Protein AF-A0A285VT30-F1 (afdb_monomer_lite)

Structure (mmCIF, N/CA/C/O backbone):
data_AF-A0A285VT30-F1
#
_entry.id   AF-A0A285VT30-F1
#
loop_
_atom_site.group_PDB
_atom_site.id
_atom_site.type_symbol
_atom_site.label_atom_id
_atom_site.label_alt_id
_atom_site.label_comp_id
_atom_site.label_asym_id
_atom_site.label_entity_id
_atom_site.label_seq_id
_atom_site.pdbx_PDB_ins_code
_atom_site.Cartn_x
_atom_site.Cartn_y
_atom_site.Cartn_z
_atom_site.occupancy
_atom_site.B_iso_or_equiv
_atom_site.auth_seq_id
_atom_site.auth_comp_id
_atom_site.auth_asym_id
_atom_site.auth_atom_id
_atom_site.pdbx_PDB_model_num
ATOM 1 N N . MET A 1 1 ? 59.441 43.553 -67.808 1.00 44.09 1 MET A N 1
ATOM 2 C CA . MET A 1 1 ? 58.573 42.375 -68.024 1.00 44.09 1 MET A CA 1
ATOM 3 C C . MET A 1 1 ? 59.093 41.256 -67.141 1.00 44.09 1 MET A C 1
ATOM 5 O O . MET A 1 1 ? 60.190 40.774 -67.374 1.00 44.09 1 MET A O 1
ATOM 9 N N . THR A 1 2 ? 58.375 40.944 -66.067 1.00 44.25 2 THR A N 1
ATOM 10 C CA . THR A 1 2 ? 58.832 40.054 -64.990 1.00 44.25 2 THR A CA 1
ATOM 11 C C . THR A 1 2 ? 58.253 38.662 -65.225 1.00 44.25 2 THR A C 1
ATOM 13 O O . THR A 1 2 ? 57.033 38.500 -65.184 1.00 44.25 2 THR A O 1
ATOM 16 N N . SER A 1 3 ? 59.092 37.659 -65.493 1.00 51.94 3 SER A N 1
ATOM 17 C CA . SER A 1 3 ? 58.647 36.265 -65.547 1.00 51.94 3 SER A CA 1
ATOM 18 C C . SER A 1 3 ? 58.371 35.781 -64.122 1.00 51.94 3 SER A C 1
ATOM 20 O O . SER A 1 3 ? 59.266 35.655 -63.288 1.00 51.94 3 SER A O 1
ATOM 22 N N . ARG A 1 4 ? 57.099 35.528 -63.801 1.00 58.50 4 ARG A N 1
ATOM 23 C CA . ARG A 1 4 ? 56.750 34.771 -62.596 1.00 58.50 4 ARG A CA 1
ATOM 24 C C . ARG A 1 4 ? 57.011 33.298 -62.882 1.00 58.50 4 ARG A C 1
ATOM 26 O O . ARG A 1 4 ? 56.208 32.651 -63.546 1.00 58.50 4 ARG A O 1
ATOM 33 N N . HIS A 1 5 ? 58.116 32.770 -62.365 1.00 51.72 5 HIS A N 1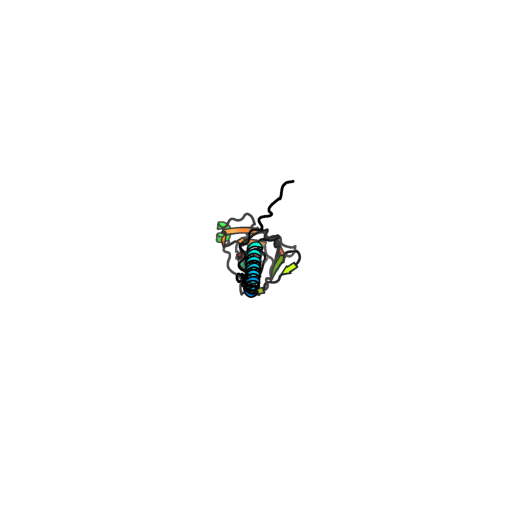
ATOM 34 C CA . HIS A 1 5 ? 58.284 31.328 -62.237 1.00 51.72 5 HIS A CA 1
ATOM 35 C C . HIS A 1 5 ? 57.270 30.813 -61.215 1.00 51.72 5 HIS A C 1
ATOM 37 O O . HIS A 1 5 ? 57.395 31.050 -60.014 1.00 51.72 5 HIS A O 1
ATOM 43 N N . ARG A 1 6 ? 56.236 30.126 -61.703 1.00 59.91 6 ARG A N 1
ATOM 44 C CA . ARG A 1 6 ? 55.386 29.280 -60.870 1.00 59.91 6 ARG A CA 1
ATOM 45 C C . ARG A 1 6 ? 56.219 28.048 -60.521 1.00 59.91 6 ARG A C 1
ATOM 47 O O . ARG A 1 6 ? 56.404 27.170 -61.354 1.00 59.91 6 ARG A O 1
ATOM 54 N N . MET A 1 7 ? 56.792 28.032 -59.322 1.00 56.81 7 MET A N 1
ATOM 55 C CA . MET A 1 7 ? 57.362 26.814 -58.755 1.00 56.81 7 MET A CA 1
ATOM 56 C C . MET A 1 7 ? 56.197 25.952 -58.277 1.00 56.81 7 MET A C 1
ATOM 58 O O . MET A 1 7 ? 55.698 26.119 -57.167 1.00 56.81 7 MET A O 1
ATOM 62 N N . GLU A 1 8 ? 55.709 25.077 -59.150 1.00 48.44 8 GLU A N 1
ATOM 63 C CA . GLU A 1 8 ? 54.854 23.978 -58.722 1.00 48.44 8 GLU A CA 1
ATOM 64 C C . GLU A 1 8 ? 55.750 22.985 -57.982 1.00 48.44 8 GLU A C 1
ATOM 66 O O . GLU A 1 8 ? 56.765 22.527 -58.508 1.00 48.44 8 GLU A O 1
ATOM 71 N N . ALA A 1 9 ? 55.433 22.734 -56.713 1.00 52.25 9 ALA A N 1
ATOM 72 C CA . ALA A 1 9 ? 56.154 21.791 -55.878 1.00 52.25 9 ALA A CA 1
ATOM 73 C C . ALA A 1 9 ? 56.027 20.383 -56.483 1.00 52.25 9 ALA A C 1
ATOM 75 O O . ALA A 1 9 ? 55.059 19.668 -56.235 1.00 52.25 9 ALA A O 1
ATOM 76 N N . ALA A 1 10 ? 57.012 19.990 -57.288 1.00 52.69 10 ALA A N 1
ATOM 77 C CA . ALA A 1 10 ? 57.148 18.648 -57.832 1.00 52.69 10 ALA A CA 1
ATOM 78 C C . ALA A 1 10 ? 57.678 17.703 -56.742 1.00 52.69 10 ALA A C 1
ATOM 80 O O . ALA A 1 10 ? 58.844 17.325 -56.736 1.00 52.69 10 ALA A O 1
ATOM 81 N N . TRP A 1 11 ? 56.814 17.351 -55.790 1.00 52.31 11 TRP A N 1
ATOM 82 C CA . TRP A 1 11 ? 57.082 16.329 -54.769 1.00 52.31 11 TRP A CA 1
ATOM 83 C C . TRP A 1 11 ? 55.990 15.257 -54.729 1.00 52.31 11 TRP A C 1
ATOM 85 O O . TRP A 1 11 ? 55.668 14.709 -53.680 1.00 52.31 11 TRP A O 1
ATOM 95 N N . THR A 1 12 ? 55.417 14.925 -55.881 1.00 56.94 12 THR A N 1
ATOM 96 C CA . THR A 1 12 ? 54.584 13.729 -56.030 1.00 56.94 12 THR A CA 1
ATOM 97 C C . THR A 1 12 ? 55.261 12.813 -57.028 1.00 56.94 12 THR A C 1
ATOM 99 O O . THR A 1 12 ? 55.142 12.999 -58.237 1.00 56.94 12 THR A O 1
ATOM 102 N N . HIS A 1 13 ? 56.026 11.848 -56.516 1.00 60.56 13 HIS A N 1
ATOM 103 C CA . HIS A 1 13 ? 56.520 10.746 -57.331 1.00 60.56 13 HIS A CA 1
ATOM 104 C C . HIS A 1 13 ? 55.319 10.089 -58.041 1.00 60.56 13 HIS A C 1
ATOM 106 O O . HIS A 1 13 ? 54.320 9.810 -57.376 1.00 60.56 13 HIS A O 1
ATOM 112 N N . PRO A 1 14 ? 55.385 9.810 -59.354 1.00 55.44 14 PRO A N 1
ATOM 113 C CA . PRO A 1 14 ? 54.285 9.167 -60.086 1.00 55.44 14 PRO A CA 1
ATOM 114 C C . PRO A 1 14 ? 53.943 7.773 -59.527 1.00 55.44 14 PRO A C 1
ATOM 116 O O . PRO A 1 14 ? 52.825 7.290 -59.685 1.00 55.44 14 PRO A O 1
ATOM 119 N N . GLU A 1 15 ? 54.879 7.174 -58.787 1.00 51.66 15 GLU A N 1
ATOM 120 C CA . GLU A 1 15 ? 54.727 5.892 -58.097 1.00 51.66 15 GLU A CA 1
ATOM 121 C C . GLU A 1 15 ? 54.021 6.006 -56.732 1.00 51.66 15 GLU A C 1
ATOM 123 O O . GLU A 1 15 ? 53.607 4.992 -56.160 1.00 51.66 15 GLU A O 1
ATOM 128 N N . SER A 1 16 ? 53.891 7.213 -56.158 1.00 49.06 16 SER A N 1
ATOM 129 C CA . SER A 1 16 ? 53.297 7.399 -54.830 1.00 49.06 16 SER A CA 1
ATOM 130 C C . SER A 1 16 ? 51.773 7.362 -54.912 1.00 49.06 16 SER A C 1
ATOM 132 O O . SER A 1 16 ? 51.077 8.335 -54.616 1.00 49.06 16 SER A O 1
ATOM 134 N N . SER A 1 17 ? 51.225 6.206 -55.285 1.00 51.53 17 SER A N 1
ATOM 135 C CA . SER A 1 17 ? 49.854 5.890 -54.916 1.00 51.53 17 SER A CA 1
ATOM 136 C C . SER A 1 17 ? 49.839 5.716 -53.400 1.00 51.53 17 SER A C 1
ATOM 138 O O . SER A 1 17 ? 50.191 4.666 -52.858 1.00 51.53 17 SER A O 1
ATOM 140 N N . VAL A 1 18 ? 49.451 6.765 -52.673 1.00 54.72 18 VAL A N 1
ATOM 141 C CA . VAL A 1 18 ? 48.959 6.574 -51.312 1.00 54.72 18 VAL A CA 1
ATOM 142 C C . VAL A 1 18 ? 47.692 5.750 -51.483 1.00 54.72 18 VAL A C 1
ATOM 144 O O . VAL A 1 18 ? 46.603 6.280 -51.692 1.00 54.72 18 VAL A O 1
ATOM 147 N N . LYS A 1 19 ? 47.833 4.420 -51.454 1.00 52.59 19 LYS A N 1
ATOM 148 C CA . LYS A 1 19 ? 46.718 3.507 -51.241 1.00 52.59 19 LYS A CA 1
ATOM 149 C C . LYS A 1 19 ? 46.252 3.790 -49.827 1.00 52.59 19 LYS A C 1
ATOM 151 O O . LYS A 1 19 ? 46.635 3.097 -48.887 1.00 52.59 19 LYS A O 1
ATOM 156 N N . GLY A 1 20 ? 45.460 4.850 -49.671 1.00 51.72 20 GLY A N 1
ATOM 157 C CA . GLY A 1 20 ? 44.643 5.040 -48.497 1.00 51.72 20 GLY A CA 1
ATOM 158 C C . GLY A 1 20 ? 43.880 3.740 -48.367 1.00 51.72 20 GLY A C 1
ATOM 159 O O . GLY A 1 20 ? 43.009 3.444 -49.184 1.00 51.72 20 GLY A O 1
ATOM 160 N N . ARG A 1 21 ? 44.285 2.890 -47.416 1.00 55.75 21 ARG A N 1
ATOM 161 C CA . ARG A 1 21 ? 43.477 1.748 -47.020 1.00 55.75 21 ARG A CA 1
ATOM 162 C C . ARG A 1 21 ? 42.187 2.396 -46.556 1.00 55.75 21 ARG A C 1
ATOM 164 O O . ARG A 1 21 ? 42.122 2.876 -45.428 1.00 55.75 21 ARG A O 1
ATOM 171 N N . VAL A 1 22 ? 41.191 2.448 -47.441 1.00 56.38 22 VAL A N 1
ATOM 172 C CA . VAL A 1 22 ? 39.804 2.700 -47.082 1.00 56.38 22 VAL A CA 1
ATOM 173 C C . VAL A 1 22 ? 39.483 1.523 -46.188 1.00 56.38 22 VAL A C 1
ATOM 175 O O . VAL A 1 22 ? 39.197 0.416 -46.643 1.00 56.38 22 VAL A O 1
ATOM 178 N N . ARG A 1 23 ? 39.763 1.715 -44.901 1.00 58.53 23 ARG A N 1
ATOM 179 C CA . ARG A 1 23 ? 39.673 0.715 -43.857 1.00 58.53 23 ARG A CA 1
ATOM 180 C C . ARG A 1 23 ? 38.184 0.475 -43.749 1.00 58.53 23 ARG A C 1
ATOM 182 O O . ARG A 1 23 ? 37.511 1.223 -43.055 1.00 58.53 23 ARG A O 1
ATOM 189 N N . ARG A 1 24 ? 37.707 -0.470 -44.571 1.00 61.53 24 ARG A N 1
ATOM 190 C CA . ARG A 1 24 ? 36.312 -0.843 -44.813 1.00 61.53 24 ARG A CA 1
ATOM 191 C C . ARG A 1 24 ? 35.539 -0.547 -43.542 1.00 61.53 24 ARG A C 1
ATOM 193 O O . ARG A 1 24 ? 35.830 -1.196 -42.533 1.00 61.53 24 ARG A O 1
ATOM 200 N N . ASN A 1 25 ? 34.723 0.518 -43.577 1.00 60.66 25 ASN A N 1
ATOM 201 C CA . ASN A 1 25 ? 34.049 1.063 -42.401 1.00 60.66 25 ASN A CA 1
ATOM 202 C C . ASN A 1 25 ? 33.542 -0.119 -41.598 1.00 60.66 25 ASN A C 1
ATOM 204 O O . ASN A 1 25 ? 32.782 -0.941 -42.115 1.00 60.66 25 ASN A O 1
ATOM 208 N N . ARG A 1 26 ? 34.095 -0.285 -40.397 1.00 76.44 26 ARG A N 1
ATOM 209 C CA . ARG A 1 26 ? 33.820 -1.434 -39.547 1.00 76.44 26 ARG A CA 1
ATOM 210 C C . ARG A 1 26 ? 32.385 -1.272 -39.064 1.00 76.44 26 ARG A C 1
ATOM 212 O O . ARG A 1 26 ? 32.172 -0.795 -37.963 1.00 76.44 26 ARG A O 1
ATOM 219 N N . ALA A 1 27 ? 31.405 -1.603 -39.902 1.00 82.06 27 ALA A N 1
ATOM 220 C CA . ALA A 1 27 ? 29.983 -1.428 -39.617 1.00 82.06 27 ALA A CA 1
ATOM 221 C C . ALA A 1 27 ? 29.586 -2.132 -38.310 1.00 82.06 27 ALA A C 1
ATOM 223 O O . ALA A 1 27 ? 28.733 -1.649 -37.577 1.00 82.06 27 ALA A O 1
ATOM 224 N N . TRP A 1 28 ? 30.304 -3.202 -37.959 1.00 85.44 28 TRP A N 1
ATOM 225 C CA . TRP A 1 28 ? 30.204 -3.860 -36.661 1.00 85.44 28 TRP A CA 1
ATOM 226 C C . TRP A 1 28 ? 30.552 -2.944 -35.474 1.00 85.44 28 TRP A C 1
ATOM 228 O O . TRP A 1 28 ? 29.929 -3.064 -34.432 1.00 85.44 28 TRP A O 1
ATOM 238 N N . VAL A 1 29 ? 31.491 -1.999 -35.612 1.00 87.00 29 VAL A N 1
ATOM 239 C CA . VAL A 1 29 ? 31.810 -1.002 -34.571 1.00 87.00 29 VAL A CA 1
ATOM 240 C C . VAL A 1 29 ? 30.640 -0.045 -34.375 1.00 87.00 29 VAL A C 1
ATOM 242 O O . VAL A 1 29 ? 30.307 0.259 -33.238 1.00 87.00 29 VAL A O 1
ATOM 245 N N . LEU A 1 30 ? 29.987 0.400 -35.455 1.00 87.88 30 LEU A N 1
ATOM 246 C CA . LEU A 1 30 ? 28.782 1.232 -35.346 1.00 87.88 30 LEU A CA 1
ATOM 247 C C . LEU A 1 30 ? 27.636 0.458 -34.685 1.00 87.88 30 LEU A C 1
ATOM 249 O O . LEU A 1 30 ? 26.970 1.002 -33.811 1.00 87.88 30 LEU A O 1
ATOM 253 N N . ALA A 1 31 ? 27.455 -0.816 -35.041 1.00 89.00 31 ALA A N 1
ATOM 254 C CA . ALA A 1 31 ? 26.468 -1.682 -34.403 1.00 89.00 31 ALA A CA 1
ATOM 255 C C . ALA A 1 31 ? 26.754 -1.883 -32.904 1.00 89.00 31 ALA A C 1
ATOM 257 O O . ALA A 1 31 ? 25.841 -1.772 -32.093 1.00 89.00 31 ALA A O 1
ATOM 258 N N . LEU A 1 32 ? 28.016 -2.107 -32.519 1.00 93.81 32 LEU A N 1
ATOM 259 C CA . LEU A 1 32 ? 28.409 -2.212 -31.110 1.00 93.81 32 LEU A CA 1
ATOM 260 C C . LEU A 1 32 ? 28.222 -0.896 -30.353 1.00 93.81 32 LEU A C 1
ATOM 262 O O . LEU A 1 32 ? 27.746 -0.914 -29.225 1.00 93.81 32 LEU A O 1
ATOM 266 N N . MET A 1 33 ? 28.566 0.240 -30.964 1.00 93.25 33 MET A N 1
ATOM 267 C CA . MET A 1 33 ? 28.333 1.559 -30.371 1.00 93.25 33 MET A CA 1
ATOM 268 C C . MET A 1 33 ? 26.842 1.815 -30.160 1.00 93.25 33 MET A C 1
ATOM 270 O O . MET A 1 33 ? 26.452 2.289 -29.100 1.00 93.25 33 MET A O 1
ATOM 274 N N . PHE A 1 34 ? 26.004 1.464 -31.135 1.00 95.12 34 PHE A N 1
ATOM 275 C CA . PHE A 1 34 ? 24.556 1.574 -30.999 1.00 95.12 34 PHE A CA 1
ATOM 276 C C . PHE A 1 34 ? 24.024 0.658 -29.893 1.00 95.12 34 PHE A C 1
ATOM 278 O O . PHE A 1 34 ? 23.287 1.120 -29.027 1.00 95.12 34 PHE A O 1
ATOM 285 N N . ALA A 1 35 ? 24.453 -0.608 -29.861 1.00 94.38 35 ALA A N 1
ATOM 286 C CA . ALA A 1 35 ? 24.089 -1.541 -28.797 1.00 94.38 35 ALA A CA 1
ATOM 287 C C . ALA A 1 35 ? 24.504 -1.012 -27.414 1.00 94.38 35 ALA A C 1
ATOM 289 O O . ALA A 1 35 ? 23.711 -1.055 -26.478 1.00 94.38 35 ALA A O 1
ATOM 290 N N . LEU A 1 36 ? 25.706 -0.441 -27.295 1.00 95.75 36 LEU A N 1
ATOM 291 C CA . LEU A 1 36 ? 26.180 0.182 -26.062 1.00 95.75 36 LEU A CA 1
ATOM 292 C C . LEU A 1 36 ? 25.312 1.381 -25.656 1.00 95.75 36 LEU A C 1
ATOM 294 O O . LEU A 1 36 ? 24.951 1.489 -24.489 1.00 95.75 36 LEU A O 1
ATOM 298 N N . ILE A 1 37 ? 24.950 2.258 -26.598 1.00 95.81 37 ILE A N 1
ATOM 299 C CA . ILE A 1 37 ? 24.069 3.407 -26.333 1.00 95.81 37 ILE A CA 1
ATOM 300 C C . ILE A 1 37 ? 22.704 2.934 -25.836 1.00 95.81 37 ILE A C 1
ATOM 302 O O . ILE A 1 37 ? 22.212 3.474 -24.850 1.00 95.81 37 ILE A O 1
ATOM 306 N N . VAL A 1 38 ? 22.115 1.919 -26.475 1.00 94.81 38 VAL A N 1
ATOM 307 C CA . VAL A 1 38 ? 20.834 1.342 -26.047 1.00 94.81 38 VAL A CA 1
ATOM 308 C C . VAL A 1 38 ? 20.948 0.795 -24.626 1.00 94.81 38 VAL A C 1
ATOM 310 O O . VAL A 1 38 ? 20.150 1.168 -23.777 1.00 94.81 38 VAL A O 1
ATOM 313 N N . VAL A 1 39 ? 21.979 -0.004 -24.330 1.00 93.69 39 VAL A N 1
ATOM 314 C CA . VAL A 1 39 ? 22.195 -0.560 -22.983 1.00 93.69 39 VAL A CA 1
ATOM 315 C C . VAL A 1 39 ? 22.347 0.545 -21.936 1.00 93.69 39 VAL A C 1
ATOM 317 O O . VAL A 1 39 ? 21.699 0.492 -20.892 1.00 93.69 39 VAL A O 1
ATOM 320 N N . VAL A 1 40 ? 23.165 1.567 -22.205 1.00 93.56 40 VAL A N 1
ATOM 321 C CA . VAL A 1 40 ? 23.355 2.695 -21.281 1.00 93.56 40 VAL A CA 1
ATOM 322 C C . VAL A 1 40 ? 22.050 3.466 -21.092 1.00 93.56 40 VAL A C 1
ATOM 324 O O . VAL A 1 40 ? 21.683 3.744 -19.956 1.00 93.56 40 VAL A O 1
ATOM 327 N N . ALA A 1 41 ? 21.320 3.761 -22.169 1.00 89.88 41 ALA A N 1
ATOM 328 C CA . ALA A 1 41 ? 20.045 4.467 -22.098 1.00 89.88 41 ALA A CA 1
ATOM 329 C C . ALA A 1 41 ? 19.006 3.684 -21.285 1.00 89.88 41 ALA A C 1
ATOM 331 O O . ALA A 1 41 ? 18.351 4.268 -20.427 1.00 89.88 41 ALA A O 1
ATOM 332 N N . THR A 1 42 ? 18.897 2.368 -21.487 1.00 84.69 42 THR A N 1
ATOM 333 C CA . THR A 1 42 ? 17.978 1.507 -20.731 1.00 84.69 42 THR A CA 1
ATOM 334 C C . THR A 1 42 ? 18.343 1.455 -19.247 1.00 84.69 42 THR A C 1
ATOM 336 O O . THR A 1 42 ? 17.463 1.612 -18.404 1.00 84.69 42 THR A O 1
ATOM 339 N N . LEU A 1 43 ? 19.628 1.301 -18.905 1.00 84.81 43 LEU A N 1
ATOM 340 C CA . LEU A 1 43 ? 20.087 1.294 -17.510 1.00 84.81 43 LEU A CA 1
ATOM 341 C C . LEU A 1 43 ? 19.918 2.657 -16.829 1.00 84.81 43 LEU A C 1
ATOM 343 O O . LEU A 1 43 ? 19.576 2.729 -15.651 1.00 84.81 43 LEU A O 1
ATOM 347 N N . SER A 1 44 ? 20.164 3.750 -17.553 1.00 82.38 44 SER A N 1
ATOM 348 C CA . SER A 1 44 ? 19.933 5.103 -17.049 1.00 82.38 44 SER A CA 1
ATOM 349 C C . SER A 1 44 ? 18.446 5.379 -16.859 1.00 82.38 44 SER A C 1
ATOM 351 O O . SER A 1 44 ? 18.077 5.945 -15.836 1.00 82.38 44 SER A O 1
ATOM 353 N N . TRP A 1 45 ? 17.596 4.947 -17.793 1.00 78.94 45 TRP A N 1
ATOM 354 C CA . TRP A 1 45 ? 16.144 5.076 -17.695 1.00 78.94 45 TRP A CA 1
ATOM 355 C C . TRP A 1 45 ? 15.585 4.301 -16.500 1.00 78.94 45 TRP A C 1
ATOM 357 O O . TRP A 1 45 ? 14.859 4.880 -15.696 1.00 78.94 45 TRP A O 1
ATOM 367 N N . SER A 1 46 ? 15.975 3.033 -16.318 1.00 72.69 46 SER A N 1
ATOM 368 C CA . SER A 1 46 ? 15.513 2.223 -15.181 1.00 72.69 46 SER A CA 1
ATOM 369 C C . SER A 1 46 ? 15.962 2.809 -13.839 1.00 72.69 46 SER A C 1
ATOM 371 O O . SER A 1 46 ? 15.156 2.951 -12.919 1.00 72.69 46 SER A O 1
ATOM 373 N N . ARG A 1 47 ? 17.224 3.256 -13.750 1.00 76.62 47 ARG A N 1
ATOM 374 C CA . ARG A 1 47 ? 17.761 3.980 -12.584 1.00 76.62 47 ARG A CA 1
ATOM 375 C C . ARG A 1 47 ? 17.017 5.289 -12.319 1.00 76.62 47 ARG A C 1
ATOM 377 O O . ARG A 1 47 ? 16.764 5.613 -11.162 1.00 76.62 47 ARG A O 1
ATOM 384 N N . MET A 1 48 ? 16.694 6.046 -13.366 1.00 74.94 48 MET A N 1
ATOM 385 C CA . MET A 1 48 ? 16.022 7.342 -13.257 1.00 74.94 48 MET A CA 1
ATOM 386 C C . MET A 1 48 ? 14.571 7.185 -12.795 1.00 74.94 48 MET A C 1
ATOM 388 O O . MET A 1 48 ? 14.145 7.894 -11.885 1.00 74.94 48 MET A O 1
ATOM 392 N N . MET A 1 49 ? 13.840 6.231 -13.373 1.00 71.31 49 MET A N 1
ATOM 393 C CA . MET A 1 49 ? 12.457 5.925 -12.996 1.00 71.31 49 MET A CA 1
ATOM 394 C C . MET A 1 49 ? 12.355 5.271 -11.614 1.00 71.31 49 MET A C 1
ATOM 396 O O . MET A 1 49 ? 11.311 5.372 -10.971 1.00 71.31 49 MET A O 1
ATOM 400 N N . GLY A 1 50 ? 13.440 4.653 -11.130 1.00 78.88 50 GLY A N 1
ATOM 401 C CA . GLY A 1 50 ? 13.440 3.936 -9.857 1.00 78.88 50 GLY A CA 1
ATOM 402 C C . GLY A 1 50 ? 12.412 2.816 -9.869 1.00 78.88 50 GLY A C 1
ATOM 403 O O . GLY A 1 50 ? 11.609 2.728 -8.954 1.00 78.88 50 GLY A O 1
ATOM 404 N N . VAL A 1 51 ? 12.376 2.040 -10.947 1.00 86.56 51 VAL A N 1
ATOM 405 C CA . VAL A 1 51 ? 11.477 0.891 -11.052 1.00 86.56 51 VAL A CA 1
ATOM 406 C C . VAL A 1 51 ? 11.931 -0.163 -10.046 1.00 86.56 51 VAL A C 1
ATOM 408 O O . VAL A 1 51 ? 13.115 -0.512 -10.025 1.00 86.56 51 VAL A O 1
ATOM 411 N N . ALA A 1 52 ? 11.025 -0.601 -9.179 1.00 90.12 52 ALA A N 1
ATOM 412 C CA . ALA A 1 52 ? 11.307 -1.594 -8.155 1.00 90.12 52 ALA A CA 1
ATOM 413 C C . ALA A 1 52 ? 10.037 -2.339 -7.746 1.00 90.12 52 ALA A C 1
ATOM 415 O O . ALA A 1 52 ? 8.934 -1.804 -7.856 1.00 90.12 52 ALA A O 1
ATOM 416 N N . ASP A 1 53 ? 10.219 -3.536 -7.200 1.00 94.06 53 ASP A N 1
ATOM 417 C CA . ASP A 1 53 ? 9.118 -4.318 -6.652 1.00 94.06 53 ASP A CA 1
ATOM 418 C C . ASP A 1 53 ? 8.712 -3.736 -5.300 1.00 94.06 53 ASP A C 1
ATOM 420 O O . ASP A 1 53 ? 9.560 -3.515 -4.434 1.00 94.06 53 ASP A O 1
ATOM 424 N N . VAL A 1 54 ? 7.423 -3.477 -5.101 1.00 94.69 54 VAL A N 1
ATOM 425 C CA . VAL A 1 54 ? 6.888 -2.923 -3.856 1.00 94.69 54 VAL A CA 1
ATOM 426 C C . VAL A 1 54 ? 6.059 -3.979 -3.144 1.00 94.69 54 VAL A C 1
ATOM 428 O O . VAL A 1 54 ? 5.091 -4.501 -3.689 1.00 94.69 54 VAL A O 1
ATO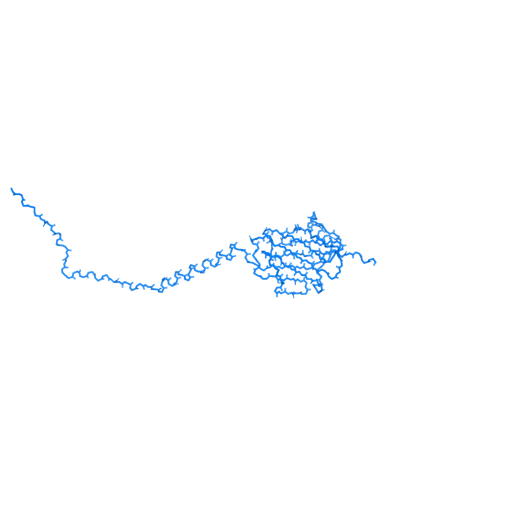M 431 N N . THR A 1 55 ? 6.417 -4.273 -1.898 1.00 97.38 55 THR A N 1
ATOM 432 C CA . THR A 1 55 ? 5.744 -5.267 -1.059 1.00 97.38 55 THR A CA 1
ATOM 433 C C . THR A 1 55 ? 4.978 -4.607 0.083 1.00 97.38 55 THR A C 1
ATOM 435 O O . THR A 1 55 ? 5.526 -3.790 0.826 1.00 97.38 55 THR A O 1
ATOM 438 N N . TYR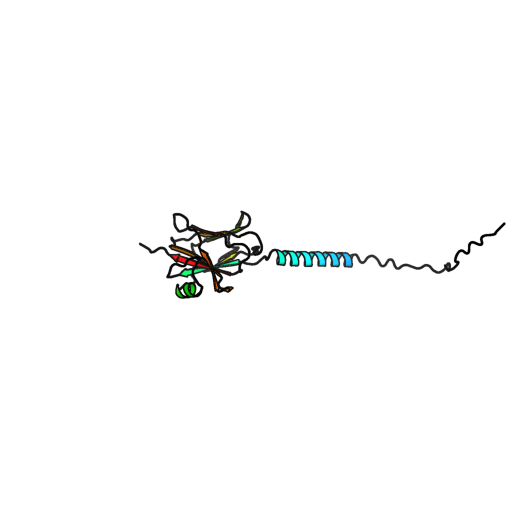 A 1 56 ? 3.726 -5.019 0.269 1.00 97.94 56 TYR A N 1
ATOM 439 C CA . TYR A 1 56 ? 2.878 -4.654 1.402 1.00 97.94 56 TYR A CA 1
ATOM 440 C C . TYR A 1 56 ? 2.612 -5.895 2.255 1.00 97.94 56 TYR A C 1
ATOM 442 O O . TYR A 1 56 ? 2.000 -6.840 1.772 1.00 97.94 56 TYR A O 1
ATOM 450 N N . GLU A 1 57 ? 3.042 -5.907 3.515 1.00 98.44 57 GLU A N 1
ATOM 451 C CA . GLU A 1 57 ? 2.760 -6.986 4.475 1.00 98.44 57 GLU A CA 1
ATOM 452 C C . GLU A 1 57 ? 1.617 -6.577 5.410 1.00 98.44 57 GLU A C 1
ATOM 454 O O . GLU A 1 57 ? 1.654 -5.508 6.023 1.00 98.44 57 GLU A O 1
ATOM 459 N N . LEU A 1 58 ? 0.602 -7.429 5.548 1.00 98.44 58 LEU A N 1
ATOM 460 C CA . LEU A 1 58 ? -0.505 -7.207 6.469 1.00 98.44 58 LEU A CA 1
ATOM 461 C C . LEU A 1 58 ? -0.102 -7.561 7.898 1.00 98.44 58 LEU A C 1
ATOM 463 O O . LEU A 1 58 ? 0.296 -8.695 8.186 1.00 98.44 58 LEU A O 1
ATOM 467 N N . ARG A 1 59 ? -0.320 -6.623 8.821 1.00 98.50 59 ARG A N 1
ATOM 468 C CA . ARG A 1 59 ? -0.230 -6.887 10.256 1.00 98.50 59 ARG A CA 1
ATOM 469 C C . ARG A 1 59 ? -1.459 -6.400 10.996 1.00 98.50 59 ARG A C 1
ATOM 471 O O . ARG A 1 59 ? -2.002 -5.342 10.692 1.00 98.50 59 ARG A O 1
ATOM 478 N N . VAL A 1 60 ? -1.868 -7.161 12.001 1.00 98.12 60 VAL A N 1
ATOM 479 C CA . VAL A 1 60 ? -2.969 -6.813 12.899 1.00 98.12 60 VAL A CA 1
ATOM 480 C C . VAL A 1 60 ? -2.388 -6.416 14.248 1.00 98.12 60 VAL A C 1
ATOM 482 O O . VAL A 1 60 ? -1.568 -7.145 14.802 1.00 98.12 60 VAL A O 1
ATOM 485 N N . CYS A 1 61 ? -2.791 -5.252 14.744 1.00 98.12 61 CYS A N 1
ATOM 486 C CA . CYS A 1 61 ? -2.318 -4.656 15.988 1.00 98.12 61 CYS A CA 1
ATOM 487 C C . CYS A 1 61 ? -3.412 -4.683 17.061 1.00 98.12 61 CYS A C 1
ATOM 489 O O . CYS A 1 61 ? -4.597 -4.532 16.758 1.00 98.12 61 CYS A O 1
ATOM 491 N N . ASP A 1 62 ? -2.997 -4.791 18.323 1.00 97.50 62 ASP A N 1
ATOM 492 C CA . ASP A 1 62 ? -3.902 -4.811 19.479 1.00 97.50 62 ASP A CA 1
ATOM 493 C C . ASP A 1 62 ? -4.382 -3.406 19.867 1.00 97.50 62 ASP A C 1
ATOM 495 O O . ASP A 1 62 ? -5.420 -3.233 20.510 1.00 97.50 62 ASP A O 1
ATOM 499 N N . ARG A 1 63 ? -3.603 -2.378 19.507 1.00 96.69 63 ARG A N 1
ATOM 500 C CA . ARG A 1 63 ? -3.868 -0.978 19.852 1.00 96.69 63 ARG A CA 1
ATOM 501 C C . ARG A 1 63 ? -3.917 -0.098 18.604 1.00 96.69 63 ARG A C 1
ATOM 503 O O . ARG A 1 63 ? -3.074 -0.269 17.725 1.00 96.69 63 ARG A O 1
ATOM 510 N N . PRO A 1 64 ? -4.849 0.875 18.552 1.00 97.06 64 PRO A N 1
ATOM 511 C CA . PRO A 1 64 ? -4.971 1.776 17.417 1.00 97.06 64 PRO A CA 1
ATOM 512 C C . PRO A 1 64 ? -3.722 2.637 17.270 1.00 97.06 64 PRO A C 1
ATOM 514 O O . PRO A 1 64 ? -3.280 3.278 18.222 1.00 97.06 64 PRO A O 1
ATOM 517 N N . LEU A 1 65 ? -3.197 2.670 16.049 1.00 97.56 65 LEU A N 1
ATOM 518 C CA . LEU A 1 65 ? -2.104 3.548 15.640 1.00 97.56 65 LEU A CA 1
ATOM 519 C C . LEU A 1 65 ? -2.636 4.730 14.824 1.00 97.56 65 LEU A C 1
ATOM 521 O O . LEU A 1 65 ? -3.707 4.647 14.214 1.00 97.56 65 LEU A O 1
ATOM 525 N N . SER A 1 66 ? -1.870 5.820 14.804 1.00 97.31 66 SER A N 1
ATOM 526 C CA . SER A 1 66 ? -2.162 7.035 14.035 1.00 97.31 66 SER A CA 1
ATOM 527 C C . SER A 1 66 ? -0.968 7.448 13.172 1.00 97.31 66 SER A C 1
ATOM 529 O O . SER A 1 66 ? 0.130 6.924 13.334 1.00 97.31 66 SER A O 1
ATOM 531 N N . ALA A 1 67 ? -1.149 8.438 12.293 1.00 94.44 67 ALA A N 1
ATOM 532 C CA . ALA A 1 67 ? -0.048 8.997 11.503 1.00 94.44 67 ALA A CA 1
ATOM 533 C C . ALA A 1 67 ? 1.043 9.674 12.359 1.00 94.44 67 ALA A C 1
ATOM 535 O O . ALA A 1 67 ? 2.162 9.832 11.888 1.00 94.44 67 ALA A O 1
ATOM 536 N N . ALA A 1 68 ? 0.712 10.091 13.586 1.00 97.06 68 ALA A N 1
ATOM 537 C CA . ALA A 1 68 ? 1.651 10.714 14.518 1.00 97.06 68 ALA A CA 1
ATOM 538 C C . ALA A 1 68 ? 2.371 9.691 15.413 1.00 97.06 68 ALA A C 1
ATOM 540 O O . ALA A 1 68 ? 3.204 10.081 16.230 1.00 97.06 68 ALA A O 1
ATOM 541 N N . SER A 1 69 ? 2.034 8.403 15.290 1.00 97.81 69 SER A N 1
ATOM 542 C CA . SER A 1 69 ? 2.608 7.372 16.143 1.00 97.81 69 SER A CA 1
ATOM 543 C C . SER A 1 69 ? 4.090 7.156 15.865 1.00 97.81 69 SER A C 1
ATOM 545 O O . SER A 1 69 ? 4.541 7.155 14.720 1.00 97.81 69 SER A O 1
ATOM 547 N N . THR A 1 70 ? 4.851 6.954 16.936 1.00 97.88 70 THR A N 1
ATOM 548 C CA . THR A 1 70 ? 6.290 6.671 16.854 1.00 97.88 70 THR A CA 1
ATOM 549 C C . THR A 1 70 ? 6.551 5.190 16.577 1.00 97.88 70 THR A C 1
ATOM 551 O O . THR A 1 70 ? 5.687 4.341 16.794 1.00 97.88 70 THR A O 1
ATOM 554 N N . TRP A 1 71 ? 7.764 4.837 16.145 1.00 97.44 71 TRP A N 1
ATOM 555 C CA . TRP A 1 71 ? 8.130 3.427 15.956 1.00 97.44 71 TRP A CA 1
ATOM 556 C C . TRP A 1 71 ? 8.031 2.603 17.240 1.00 97.44 71 TRP A C 1
ATOM 558 O O . TRP A 1 71 ? 7.552 1.472 17.227 1.00 97.44 71 TRP A O 1
ATOM 568 N N . THR A 1 72 ? 8.407 3.195 18.374 1.00 97.94 72 THR A N 1
ATOM 569 C CA . THR A 1 72 ? 8.259 2.565 19.688 1.00 97.94 72 THR A CA 1
ATOM 570 C C . THR A 1 72 ? 6.796 2.232 19.988 1.00 97.94 72 THR A C 1
ATOM 572 O O . THR A 1 72 ? 6.504 1.170 20.533 1.00 97.94 72 THR A O 1
ATOM 575 N N . GLU A 1 73 ? 5.854 3.095 19.595 1.00 98.06 73 GLU A N 1
ATOM 576 C CA . GLU A 1 73 ? 4.420 2.809 19.717 1.00 98.06 73 GLU A CA 1
ATOM 577 C C . GLU A 1 73 ? 3.972 1.683 18.785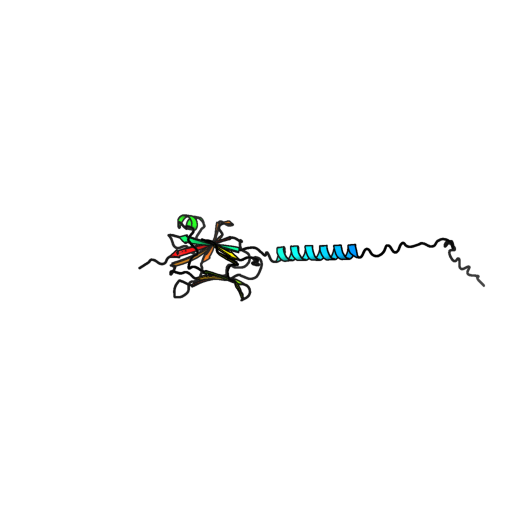 1.00 98.06 73 GLU A C 1
ATOM 579 O O . GLU A 1 73 ? 3.185 0.840 19.210 1.00 98.06 73 GLU A O 1
ATOM 584 N N . VAL A 1 74 ? 4.500 1.622 17.556 1.00 97.62 74 VAL A N 1
ATOM 585 C CA . VAL A 1 74 ? 4.241 0.515 16.618 1.00 97.62 74 VAL A CA 1
ATOM 586 C C . VAL A 1 74 ? 4.679 -0.821 17.222 1.00 97.62 74 VAL A C 1
ATOM 588 O O . VAL A 1 74 ? 3.907 -1.779 17.222 1.00 97.62 74 VAL A O 1
ATOM 591 N N . GLN A 1 75 ? 5.882 -0.882 17.799 1.00 96.81 75 GLN A N 1
ATOM 592 C CA . GLN A 1 75 ? 6.380 -2.088 18.469 1.00 96.81 75 GLN A CA 1
ATOM 593 C C . GLN A 1 75 ? 5.525 -2.451 19.688 1.00 96.81 75 GLN A C 1
ATOM 595 O O . GLN A 1 75 ? 5.174 -3.613 19.894 1.00 96.81 75 GLN A O 1
ATOM 600 N N . ALA A 1 76 ? 5.138 -1.451 20.481 1.00 97.50 76 ALA A N 1
ATOM 601 C CA . ALA A 1 76 ? 4.315 -1.656 21.664 1.00 97.50 76 ALA A CA 1
ATOM 602 C C . ALA A 1 76 ? 2.863 -2.049 21.323 1.00 97.50 76 ALA A C 1
ATOM 604 O O . ALA A 1 76 ? 2.185 -2.653 22.157 1.00 97.50 76 ALA A O 1
ATOM 605 N N . ALA A 1 77 ? 2.363 -1.723 20.128 1.00 96.94 77 ALA A N 1
ATOM 606 C CA . ALA A 1 77 ? 1.013 -2.060 19.677 1.00 96.94 77 ALA A CA 1
ATOM 607 C C . ALA A 1 77 ? 0.814 -3.556 19.366 1.00 96.94 77 ALA A C 1
ATOM 609 O O . ALA A 1 77 ? -0.305 -3.951 19.045 1.00 96.94 77 ALA A O 1
ATOM 610 N N . GLY A 1 78 ? 1.864 -4.380 19.478 1.00 95.75 78 GLY A N 1
ATOM 611 C CA . GLY A 1 78 ? 1.751 -5.839 19.398 1.00 95.75 78 GLY A CA 1
ATOM 612 C C . GLY A 1 78 ? 1.479 -6.372 17.992 1.00 95.75 78 GLY A C 1
ATOM 613 O O . GLY A 1 78 ? 1.005 -7.492 17.855 1.00 95.75 78 GLY A O 1
ATOM 614 N N . CYS A 1 79 ? 1.771 -5.592 16.947 1.00 97.69 79 CYS A N 1
ATOM 615 C CA . CYS A 1 79 ? 1.395 -5.913 15.572 1.00 97.69 79 CYS A CA 1
ATOM 616 C C . CYS A 1 79 ? 1.997 -7.242 15.070 1.00 97.69 79 CYS A C 1
ATOM 618 O O . CYS A 1 79 ? 3.211 -7.344 14.870 1.00 97.69 79 CYS A O 1
ATOM 620 N N . GLN A 1 80 ? 1.143 -8.231 14.795 1.00 97.94 80 GLN A N 1
ATOM 621 C CA . GLN A 1 80 ? 1.526 -9.546 14.268 1.00 97.94 80 GLN A CA 1
ATOM 622 C C . GLN A 1 80 ? 1.162 -9.687 12.792 1.00 97.94 80 GLN A C 1
ATOM 624 O O . GLN A 1 80 ? 0.129 -9.177 12.359 1.00 97.94 80 GLN A O 1
ATOM 629 N N . ALA A 1 81 ? 1.979 -10.419 12.030 1.00 97.62 81 ALA A N 1
ATOM 630 C CA . ALA A 1 81 ? 1.653 -10.778 10.651 1.00 97.62 81 ALA A CA 1
ATOM 631 C C . ALA A 1 81 ? 0.332 -11.558 10.599 1.00 97.62 81 ALA A C 1
ATOM 633 O O . ALA A 1 81 ? 0.134 -12.515 11.352 1.00 97.62 81 ALA A O 1
ATOM 634 N N . ALA A 1 82 ? -0.568 -11.143 9.712 1.00 97.25 82 ALA A N 1
ATOM 635 C CA . ALA A 1 82 ? -1.892 -11.733 9.579 1.00 97.25 82 ALA A CA 1
ATOM 636 C C . ALA A 1 82 ? -2.121 -12.254 8.155 1.00 97.25 82 ALA A C 1
ATOM 638 O O . ALA A 1 82 ? -1.562 -11.703 7.203 1.00 97.25 82 ALA A O 1
ATOM 639 N N . PRO A 1 83 ? -2.944 -13.303 7.977 1.00 96.69 83 PRO A N 1
ATOM 640 C CA . PRO A 1 83 ? -3.276 -13.790 6.650 1.00 96.69 83 PRO A CA 1
ATOM 641 C C . PRO A 1 83 ? -3.924 -12.700 5.788 1.00 96.69 83 PRO A C 1
ATOM 643 O O . PRO A 1 83 ? -4.904 -12.083 6.198 1.00 96.69 83 PRO A O 1
ATOM 646 N N . ALA A 1 84 ? -3.425 -12.529 4.566 1.00 93.56 84 ALA A N 1
ATOM 647 C CA . ALA A 1 84 ? -3.967 -11.626 3.552 1.00 93.56 84 ALA A CA 1
ATOM 648 C C . ALA A 1 84 ? -5.337 -12.084 3.006 1.00 93.56 84 ALA A C 1
ATOM 650 O O . ALA A 1 84 ? -6.024 -11.332 2.322 1.00 93.56 84 ALA A O 1
ATOM 651 N N . ALA A 1 85 ? -5.758 -13.319 3.304 1.00 92.94 85 ALA A N 1
ATOM 652 C CA . ALA A 1 85 ? -6.980 -13.914 2.773 1.00 92.94 85 ALA A CA 1
ATOM 653 C C . ALA A 1 85 ? -8.240 -13.094 3.120 1.00 92.94 85 ALA A C 1
ATOM 655 O O . ALA A 1 85 ? -8.628 -12.971 4.283 1.00 92.94 85 ALA A O 1
ATOM 656 N N . GLY A 1 86 ? -8.925 -12.596 2.087 1.00 92.62 86 GLY A N 1
ATOM 657 C CA . GLY A 1 86 ? -10.120 -11.755 2.222 1.00 92.62 86 GLY A CA 1
ATOM 658 C C . GLY A 1 86 ? -9.831 -10.259 2.376 1.00 92.62 86 GLY A C 1
ATOM 659 O O . GLY A 1 86 ? -10.779 -9.484 2.461 1.00 92.62 86 GLY A O 1
ATOM 660 N N . THR A 1 87 ? -8.560 -9.863 2.382 1.00 97.00 87 THR A N 1
ATOM 661 C CA . THR A 1 87 ? -8.121 -8.474 2.252 1.00 97.00 87 THR A CA 1
ATOM 662 C C . THR A 1 87 ? -7.539 -8.278 0.854 1.00 97.00 87 THR A C 1
ATOM 664 O O . THR A 1 87 ? -6.846 -9.156 0.342 1.00 97.00 87 THR A O 1
ATOM 667 N N . ALA A 1 88 ? -7.815 -7.139 0.229 1.00 97.56 88 ALA A N 1
ATOM 668 C CA . ALA A 1 88 ? -7.214 -6.759 -1.043 1.00 97.56 88 ALA A CA 1
ATOM 669 C C . ALA A 1 88 ? -6.424 -5.462 -0.881 1.00 97.56 88 ALA A C 1
ATOM 671 O O . ALA A 1 88 ? -6.837 -4.558 -0.153 1.00 97.56 88 ALA A O 1
ATOM 672 N N . VAL A 1 89 ? -5.289 -5.379 -1.572 1.00 97.69 89 VAL A N 1
ATOM 673 C CA . VAL A 1 89 ? -4.514 -4.148 -1.716 1.00 97.69 89 VAL A CA 1
ATOM 674 C C . VAL A 1 89 ? -4.463 -3.802 -3.190 1.00 97.69 89 VAL A C 1
ATOM 676 O O . VAL A 1 89 ? -4.271 -4.664 -4.041 1.00 97.69 89 VAL A O 1
ATOM 679 N N . THR A 1 90 ? -4.654 -2.530 -3.489 1.00 97.75 90 THR A N 1
ATOM 680 C CA . THR A 1 90 ? -4.651 -1.995 -4.841 1.00 97.75 90 THR A CA 1
ATOM 681 C C . THR A 1 90 ? -3.777 -0.756 -4.870 1.00 97.75 90 THR A C 1
ATOM 683 O O . THR A 1 90 ? -3.914 0.117 -4.006 1.00 97.75 90 THR A O 1
ATOM 686 N N . LEU A 1 91 ? -2.912 -0.653 -5.876 1.00 95.38 91 LEU A N 1
ATOM 687 C CA . LEU A 1 91 ? -2.154 0.564 -6.136 1.00 95.38 91 LEU A CA 1
ATOM 688 C C . LEU A 1 91 ? -2.831 1.405 -7.211 1.00 95.38 91 LEU A C 1
ATOM 690 O O . LEU A 1 91 ? -3.398 0.891 -8.168 1.00 95.38 91 LEU A O 1
ATOM 694 N N . TRP A 1 92 ? -2.756 2.716 -7.034 1.00 93.19 92 TRP A N 1
ATOM 695 C CA . TRP A 1 92 ? -3.220 3.715 -7.984 1.00 93.19 92 TRP A CA 1
ATOM 696 C C . TRP A 1 92 ? -2.019 4.541 -8.429 1.00 93.19 92 TRP A C 1
ATOM 698 O O . TRP A 1 92 ? -1.458 5.297 -7.634 1.00 93.19 92 TRP A O 1
ATOM 708 N N . ALA A 1 93 ? -1.613 4.417 -9.688 1.00 87.44 93 ALA A N 1
ATOM 709 C CA . ALA A 1 93 ? -0.473 5.139 -10.244 1.00 87.44 93 ALA A CA 1
ATOM 710 C C . ALA A 1 93 ? -0.869 5.765 -11.582 1.00 87.44 93 ALA A C 1
ATOM 712 O O . ALA A 1 93 ? -1.375 5.089 -12.466 1.00 87.44 93 ALA A O 1
ATOM 713 N N . GLY A 1 94 ? -0.686 7.081 -11.732 1.00 83.75 94 GLY A N 1
ATOM 714 C CA . GLY A 1 94 ? -0.992 7.764 -12.997 1.00 83.75 94 GLY A CA 1
ATOM 715 C C . GLY A 1 94 ? -2.471 7.757 -13.415 1.00 83.75 94 GLY A C 1
ATOM 716 O O . GLY A 1 94 ? -2.768 8.097 -14.552 1.00 83.75 94 GLY A O 1
ATOM 717 N N . GLY A 1 95 ? -3.392 7.415 -12.506 1.00 86.06 95 GLY A N 1
ATOM 718 C CA . GLY A 1 95 ? -4.821 7.248 -12.802 1.00 86.06 95 GLY A CA 1
ATOM 719 C C . GLY A 1 95 ? -5.225 5.807 -13.113 1.00 86.06 95 GLY A C 1
ATOM 720 O O . GLY A 1 95 ? -6.419 5.515 -13.120 1.00 86.06 95 GLY A O 1
ATOM 721 N N . ASP A 1 96 ? -4.251 4.914 -13.282 1.00 90.88 96 ASP A N 1
ATOM 722 C CA . ASP A 1 96 ? -4.482 3.494 -13.499 1.00 90.88 96 ASP A CA 1
ATOM 723 C C . ASP A 1 96 ? -4.489 2.733 -12.172 1.00 90.88 96 ASP A C 1
ATOM 725 O O . ASP A 1 96 ? -3.747 3.048 -11.233 1.00 90.88 96 ASP A O 1
ATOM 729 N N . GLN A 1 97 ? -5.356 1.725 -12.112 1.00 94.88 97 GLN A N 1
ATOM 730 C CA . GLN A 1 97 ? -5.455 0.788 -11.005 1.00 94.88 97 GLN A CA 1
ATOM 731 C C . GLN A 1 97 ? -4.586 -0.437 -11.308 1.00 94.88 97 GLN A C 1
ATOM 733 O O . GLN A 1 97 ? -4.739 -1.055 -12.359 1.00 94.88 97 GLN A O 1
ATOM 738 N N . GLN A 1 98 ? -3.715 -0.807 -10.374 1.00 95.31 98 GLN A N 1
ATOM 739 C CA . GLN A 1 98 ? -2.877 -1.999 -10.450 1.00 95.31 98 GLN A CA 1
ATOM 740 C C . GLN A 1 98 ? -3.252 -2.970 -9.326 1.00 95.31 98 GLN A C 1
ATOM 742 O O . GLN A 1 98 ? -3.354 -2.593 -8.151 1.00 95.31 98 GLN A O 1
ATOM 747 N N . GLU A 1 99 ? -3.464 -4.226 -9.705 1.00 96.94 99 GLU A N 1
ATOM 748 C CA . GLU A 1 99 ? -3.585 -5.367 -8.797 1.00 96.94 99 GLU A CA 1
ATOM 749 C C . GLU A 1 99 ? -2.197 -5.975 -8.539 1.00 96.94 99 GLU A C 1
ATOM 751 O O . GLU A 1 99 ? -1.297 -5.794 -9.357 1.00 96.94 99 GLU A O 1
ATOM 756 N N . PRO A 1 100 ? -1.987 -6.652 -7.401 1.00 97.19 100 PRO A N 1
ATOM 757 C CA . PRO A 1 100 ? -0.689 -7.231 -7.088 1.00 97.19 100 PRO A CA 1
ATOM 758 C C . PRO A 1 100 ? -0.360 -8.390 -8.025 1.00 97.19 100 PRO A C 1
ATOM 760 O O . PRO A 1 100 ? -1.170 -9.301 -8.199 1.00 97.19 100 PRO A O 1
ATOM 763 N N . ASP A 1 101 ? 0.855 -8.380 -8.565 1.00 97.75 101 ASP A N 1
ATOM 764 C CA . ASP A 1 101 ? 1.377 -9.426 -9.445 1.00 97.75 101 ASP A CA 1
ATOM 765 C C . ASP A 1 101 ? 1.518 -10.760 -8.704 1.00 97.75 101 ASP A C 1
ATOM 767 O O . ASP A 1 101 ? 1.214 -11.826 -9.243 1.00 97.75 101 ASP A O 1
ATOM 771 N N . THR A 1 102 ? 1.914 -10.701 -7.428 1.00 97.12 102 THR A N 1
ATOM 772 C CA . THR A 1 102 ? 1.989 -11.871 -6.547 1.00 97.12 102 THR A CA 1
ATOM 773 C C . THR A 1 102 ? 1.326 -11.590 -5.203 1.00 97.12 102 THR A C 1
ATOM 775 O O . THR A 1 102 ? 1.517 -10.539 -4.592 1.00 97.12 102 THR A O 1
ATOM 778 N N . THR A 1 103 ? 0.553 -12.558 -4.709 1.00 97.19 103 THR A N 1
ATOM 779 C CA . THR A 1 103 ? -0.009 -12.540 -3.352 1.00 97.19 103 THR A CA 1
ATOM 780 C C . THR A 1 103 ? 0.479 -13.760 -2.581 1.00 97.19 103 THR A C 1
ATOM 782 O O . THR A 1 103 ? 0.147 -14.896 -2.921 1.00 97.19 103 THR A O 1
ATOM 785 N N . ASP A 1 104 ? 1.234 -13.509 -1.518 1.00 94.56 104 ASP A N 1
ATOM 786 C CA . ASP A 1 104 ? 1.664 -14.513 -0.552 1.00 94.56 104 ASP A CA 1
ATOM 787 C C . ASP A 1 104 ? 0.653 -14.640 0.597 1.00 94.56 104 ASP A C 1
ATOM 789 O O . ASP A 1 104 ? -0.375 -13.963 0.656 1.00 94.56 104 ASP A O 1
ATOM 793 N N . ARG A 1 105 ? 0.941 -15.509 1.578 1.00 94.19 105 ARG A N 1
ATOM 794 C CA . ARG A 1 105 ? 0.041 -15.736 2.722 1.00 94.19 105 ARG A CA 1
ATOM 795 C C . ARG A 1 105 ? -0.249 -14.453 3.512 1.00 94.19 105 ARG A C 1
ATOM 797 O O . ARG A 1 105 ? -1.337 -14.349 4.071 1.00 94.19 105 ARG A O 1
ATOM 804 N N . THR A 1 106 ? 0.695 -13.518 3.589 1.00 97.00 106 THR A N 1
ATOM 805 C CA . THR A 1 106 ? 0.611 -12.310 4.433 1.00 97.00 106 THR A CA 1
ATOM 806 C C . THR A 1 106 ? 0.935 -11.018 3.688 1.00 97.00 106 THR A C 1
ATOM 808 O O . THR A 1 106 ? 0.910 -9.956 4.305 1.00 97.00 106 THR A O 1
ATOM 811 N N . SER A 1 107 ? 1.275 -11.078 2.400 1.00 97.62 107 SER A N 1
ATOM 812 C CA . SER A 1 107 ? 1.780 -9.920 1.662 1.00 97.62 107 SER A CA 1
ATOM 813 C C . SER A 1 107 ? 1.342 -9.893 0.207 1.00 97.62 107 SER A C 1
ATOM 815 O O . SER A 1 107 ? 1.022 -10.923 -0.382 1.00 97.62 107 SER A O 1
ATOM 817 N N . TRP A 1 108 ? 1.369 -8.693 -0.363 1.00 98.19 108 TRP A N 1
ATOM 818 C CA . TRP A 1 108 ? 1.119 -8.416 -1.772 1.00 98.19 108 TRP A CA 1
ATOM 819 C C . TRP A 1 108 ? 2.349 -7.747 -2.371 1.00 98.19 108 TRP A C 1
ATOM 821 O O . TRP A 1 108 ? 2.849 -6.774 -1.799 1.00 98.19 108 TRP A O 1
ATOM 831 N N . THR A 1 109 ? 2.807 -8.251 -3.509 1.00 97.81 109 THR A N 1
ATOM 832 C CA . THR A 1 109 ? 3.953 -7.721 -4.247 1.00 97.81 109 THR A CA 1
ATOM 833 C C . THR A 1 109 ? 3.478 -7.180 -5.583 1.00 97.81 109 THR A C 1
ATOM 835 O O . THR A 1 109 ? 2.766 -7.865 -6.316 1.00 97.81 109 THR A O 1
ATOM 838 N N . PHE A 1 110 ? 3.877 -5.947 -5.866 1.00 96.38 110 PHE A N 1
ATOM 839 C CA . PHE A 1 110 ? 3.657 -5.254 -7.126 1.00 96.38 110 PHE A CA 1
ATOM 840 C C . PHE A 1 110 ? 5.007 -5.111 -7.813 1.00 96.38 110 PHE A C 1
ATOM 842 O O . PHE A 1 110 ? 5.915 -4.506 -7.241 1.00 96.38 110 PHE A O 1
ATOM 849 N N . GLU A 1 111 ? 5.148 -5.682 -8.996 1.00 94.62 111 GLU A N 1
ATOM 850 C CA . GLU A 1 111 ? 6.373 -5.639 -9.782 1.00 94.62 111 GLU A CA 1
ATOM 851 C C . GLU A 1 111 ? 6.420 -4.360 -10.623 1.00 94.62 111 GLU A C 1
ATOM 853 O O . GLU A 1 111 ? 5.403 -3.721 -10.913 1.00 94.62 111 GLU A O 1
ATOM 858 N N . ASP A 1 112 ? 7.638 -3.959 -10.978 1.00 90.56 112 ASP A N 1
ATOM 859 C CA . ASP A 1 112 ? 7.900 -2.853 -11.897 1.00 90.56 112 ASP A CA 1
ATOM 860 C C . ASP A 1 112 ? 7.234 -1.503 -11.528 1.00 90.56 112 ASP A C 1
ATOM 862 O O . ASP A 1 112 ? 6.928 -0.666 -12.387 1.00 90.56 112 ASP A O 1
ATOM 866 N N . VAL A 1 113 ? 7.074 -1.218 -10.230 1.00 89.50 113 VAL A N 1
ATOM 867 C CA . VAL A 1 113 ? 6.467 0.037 -9.762 1.00 89.50 113 VAL A CA 1
ATOM 868 C C . VAL A 1 113 ? 7.472 1.192 -9.874 1.00 89.50 113 VAL A C 1
ATOM 870 O O . VAL A 1 113 ? 8.575 1.119 -9.322 1.00 89.50 113 VAL A O 1
ATOM 873 N N . PRO A 1 114 ? 7.124 2.318 -10.527 1.00 86.50 114 PRO A N 1
ATOM 874 C CA . PRO A 1 114 ? 8.027 3.458 -10.668 1.00 86.50 114 PRO A CA 1
ATOM 875 C C . PRO A 1 114 ? 8.068 4.307 -9.382 1.00 86.50 114 PRO A C 1
ATOM 877 O O . PRO A 1 114 ? 7.404 5.345 -9.280 1.00 86.50 114 PRO A O 1
ATOM 880 N N . VAL A 1 115 ? 8.879 3.903 -8.395 1.00 85.00 115 VAL A N 1
ATOM 881 C CA . VAL A 1 115 ? 8.862 4.497 -7.041 1.00 85.00 115 VAL A CA 1
ATOM 882 C C . VAL A 1 115 ? 9.398 5.931 -6.964 1.00 85.00 115 VAL A C 1
ATOM 884 O O . VAL A 1 115 ? 9.126 6.645 -5.996 1.00 85.00 115 VAL A O 1
ATOM 887 N N . ASN A 1 116 ? 10.133 6.394 -7.983 1.00 80.19 116 ASN A N 1
ATOM 888 C CA . ASN A 1 116 ? 10.648 7.768 -8.038 1.00 80.19 116 ASN A CA 1
ATOM 889 C C . ASN A 1 116 ? 9.720 8.758 -8.755 1.00 80.19 116 ASN A C 1
ATOM 891 O O . ASN A 1 116 ? 10.089 9.928 -8.896 1.00 80.19 116 ASN A O 1
ATOM 895 N N . THR A 1 117 ? 8.543 8.315 -9.203 1.00 70.50 117 THR A N 1
ATOM 896 C CA . THR A 1 117 ? 7.615 9.140 -9.990 1.00 70.50 117 THR A CA 1
ATOM 897 C C . THR A 1 117 ? 6.373 9.548 -9.186 1.00 70.50 117 THR A C 1
ATOM 899 O O . THR A 1 117 ? 6.451 9.647 -7.961 1.00 70.50 117 THR A O 1
ATOM 902 N N . SER A 1 118 ? 5.283 9.936 -9.860 1.00 67.88 118 SER A N 1
ATOM 903 C CA . SER A 1 118 ? 4.075 10.539 -9.272 1.00 67.88 118 SER A CA 1
ATOM 904 C C . SER A 1 118 ? 3.575 9.819 -8.017 1.00 67.88 118 SER A C 1
ATOM 906 O O . SER A 1 118 ? 3.757 8.617 -7.875 1.00 67.88 118 SER A O 1
ATOM 908 N N . ALA A 1 119 ? 2.905 10.555 -7.125 1.00 73.00 119 ALA A N 1
ATOM 909 C CA . ALA A 1 119 ? 2.384 10.007 -5.877 1.00 73.00 119 ALA A CA 1
ATOM 910 C C . ALA A 1 119 ? 1.472 8.791 -6.125 1.00 73.00 119 ALA A 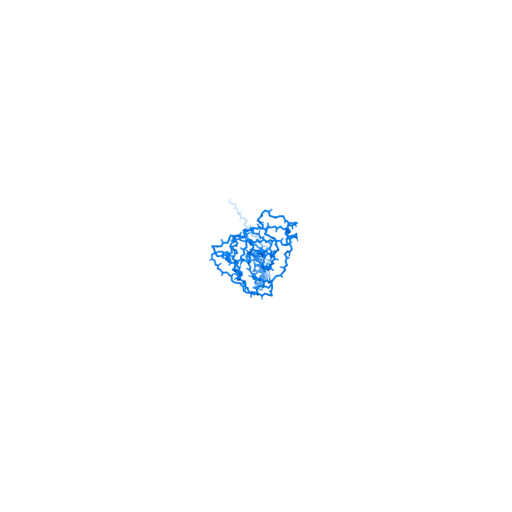C 1
ATOM 912 O O . ALA A 1 119 ? 0.373 8.942 -6.654 1.00 73.00 119 ALA A O 1
ATOM 913 N N . THR A 1 120 ? 1.927 7.611 -5.704 1.00 86.19 120 THR A N 1
ATOM 914 C CA . THR A 1 120 ? 1.138 6.377 -5.739 1.00 86.19 120 THR A CA 1
ATOM 915 C C . THR A 1 120 ? 0.075 6.429 -4.645 1.00 86.19 120 THR A C 1
ATOM 917 O O . THR A 1 120 ? 0.381 6.685 -3.475 1.00 86.19 120 THR A O 1
ATOM 920 N N . GLY A 1 121 ? -1.182 6.222 -5.016 1.00 93.44 121 GLY A N 1
ATOM 921 C CA . GLY A 1 121 ? -2.267 5.935 -4.088 1.00 93.44 121 GLY A CA 1
ATOM 922 C C . GLY A 1 121 ? -2.253 4.460 -3.704 1.00 93.44 121 GLY A C 1
ATOM 923 O O . GLY A 1 121 ? -1.925 3.606 -4.519 1.00 93.44 121 GLY A O 1
ATOM 924 N N . VAL A 1 122 ? -2.616 4.148 -2.468 1.00 96.31 122 VAL A N 1
ATOM 925 C CA . VAL A 1 122 ? -2.896 2.785 -2.020 1.00 96.31 122 VAL A CA 1
ATOM 926 C C . VAL A 1 122 ? -4.332 2.727 -1.527 1.00 96.31 122 VAL A C 1
ATOM 928 O O . VAL A 1 122 ? -4.787 3.623 -0.810 1.00 96.31 122 VAL A O 1
ATOM 931 N N . GLN A 1 123 ? -5.037 1.676 -1.921 1.00 98.00 123 GLN A N 1
ATOM 932 C CA . GLN A 1 123 ? -6.335 1.295 -1.392 1.00 98.00 123 GLN A CA 1
ATOM 933 C C . GLN A 1 123 ? -6.207 -0.072 -0.723 1.00 98.00 123 GLN A C 1
ATOM 935 O O . GLN A 1 123 ? -5.566 -0.973 -1.257 1.00 98.00 123 GLN A O 1
ATOM 940 N N . VAL A 1 124 ? -6.819 -0.213 0.447 1.00 98.19 124 VAL A N 1
ATOM 941 C CA . VAL A 1 124 ? -6.903 -1.460 1.203 1.00 98.19 124 VAL A CA 1
ATOM 942 C C . VAL A 1 124 ? -8.377 -1.747 1.454 1.00 98.19 124 VAL A C 1
ATOM 944 O O . VAL A 1 124 ? -9.053 -0.968 2.128 1.00 98.19 124 VAL A O 1
ATOM 947 N N . ASP A 1 125 ? -8.875 -2.852 0.912 1.00 98.25 125 ASP A N 1
ATOM 948 C CA . ASP A 1 125 ? -10.229 -3.347 1.150 1.00 98.25 125 ASP A CA 1
ATOM 949 C C . ASP A 1 125 ? -10.164 -4.511 2.146 1.00 98.25 125 ASP A C 1
ATOM 951 O O . ASP A 1 125 ? -9.597 -5.566 1.864 1.00 98.25 125 ASP A O 1
ATOM 955 N N . LEU A 1 126 ? -10.730 -4.313 3.334 1.00 97.56 126 LEU A N 1
ATOM 956 C CA . LEU A 1 126 ? -10.725 -5.260 4.443 1.00 97.56 126 LEU A CA 1
ATOM 957 C C . LEU A 1 126 ? -12.010 -6.091 4.474 1.00 97.56 126 LEU A C 1
ATOM 959 O O . LEU A 1 126 ? -13.117 -5.583 4.274 1.00 97.56 126 LEU A O 1
ATOM 963 N N . ARG A 1 127 ? -11.885 -7.367 4.852 1.00 96.06 127 ARG A N 1
ATOM 964 C CA . ARG A 1 127 ? -13.042 -8.249 5.085 1.00 96.06 127 ARG A CA 1
ATOM 965 C C . ARG A 1 127 ? -13.929 -7.773 6.237 1.00 96.06 127 ARG A C 1
ATOM 967 O O . ARG A 1 127 ? -15.154 -7.894 6.179 1.00 96.06 127 ARG A O 1
ATOM 974 N N . THR A 1 128 ? -13.304 -7.296 7.306 1.00 95.69 128 THR A N 1
ATOM 975 C CA . THR A 1 128 ? -13.957 -6.834 8.533 1.00 95.69 128 THR A CA 1
ATOM 976 C C . THR A 1 128 ? -13.661 -5.354 8.752 1.00 95.69 128 THR A C 1
ATOM 978 O O . THR A 1 128 ? -12.561 -4.922 8.409 1.00 95.69 128 THR A O 1
ATOM 981 N N . PRO A 1 129 ? -14.594 -4.585 9.342 1.00 97.19 129 PRO A N 1
ATOM 982 C CA . PRO A 1 129 ? -14.337 -3.193 9.697 1.00 97.19 129 PRO A CA 1
ATOM 983 C C . PRO A 1 129 ? -13.093 -3.036 10.583 1.00 97.19 129 PRO A C 1
ATOM 985 O O . PRO A 1 129 ? -12.822 -3.879 11.447 1.00 97.19 129 PRO A O 1
ATOM 988 N N . ALA A 1 130 ? -12.351 -1.952 10.380 1.00 97.81 130 ALA A N 1
ATOM 989 C CA . ALA A 1 130 ? -11.193 -1.587 11.188 1.00 97.81 130 ALA A CA 1
ATOM 990 C C . ALA A 1 130 ? -11.398 -0.229 11.853 1.00 97.81 130 ALA A C 1
ATOM 992 O O . ALA A 1 130 ? -11.998 0.668 11.286 1.00 97.81 130 ALA A O 1
ATOM 993 N N . ARG A 1 131 ? -10.837 -0.048 13.045 1.00 97.38 131 ARG A N 1
ATOM 994 C CA . ARG A 1 131 ? -10.818 1.251 13.721 1.00 97.38 131 ARG A CA 1
ATOM 995 C C . ARG A 1 131 ? -9.743 2.175 13.153 1.00 97.38 131 ARG A C 1
ATOM 997 O O . ARG A 1 131 ? -9.912 3.391 13.143 1.00 97.38 131 ARG A O 1
ATOM 1004 N N . SER A 1 132 ? -8.611 1.613 12.735 1.00 98.19 132 SER A N 1
ATOM 1005 C CA . SER A 1 132 ? -7.568 2.364 12.043 1.00 98.19 132 SER A CA 1
ATOM 1006 C C . SER A 1 132 ? -6.744 1.475 11.122 1.00 98.19 132 SER A C 1
ATOM 1008 O O . SER A 1 132 ? -6.555 0.283 11.380 1.00 98.19 132 SER A O 1
ATOM 1010 N N . VAL A 1 133 ? -6.238 2.086 10.051 1.00 98.44 133 VAL A N 1
ATOM 1011 C CA . VAL A 1 133 ? -5.264 1.483 9.141 1.00 98.44 133 VAL A CA 1
ATOM 1012 C C . VAL A 1 133 ? -4.131 2.475 8.919 1.00 98.44 133 VAL A C 1
ATOM 1014 O O . VAL A 1 133 ? -4.361 3.631 8.560 1.00 98.44 133 VAL A O 1
ATOM 1017 N N . VAL A 1 134 ? -2.900 2.033 9.152 1.00 98.19 134 VAL A N 1
ATOM 1018 C CA . VAL A 1 134 ? -1.694 2.856 9.047 1.00 98.19 134 VAL A CA 1
ATOM 1019 C C . VAL A 1 134 ? -0.675 2.155 8.164 1.00 98.19 134 VAL A C 1
ATOM 1021 O O . VAL A 1 134 ? -0.443 0.958 8.297 1.00 98.19 134 VAL A O 1
ATOM 1024 N N . LEU A 1 135 ? -0.046 2.914 7.273 1.00 97.50 135 LEU A N 1
ATOM 1025 C CA . LEU A 1 135 ? 1.101 2.465 6.505 1.00 97.50 135 LEU A CA 1
ATOM 1026 C C . LEU A 1 135 ? 2.384 2.808 7.264 1.00 97.50 135 LEU A C 1
ATOM 1028 O O . LEU A 1 135 ? 2.609 3.973 7.607 1.00 97.50 135 LEU A O 1
ATOM 1032 N N . ALA A 1 136 ? 3.229 1.812 7.498 1.00 97.44 136 ALA A N 1
ATOM 1033 C CA . ALA A 1 136 ? 4.528 1.976 8.138 1.00 97.44 136 ALA A CA 1
ATOM 1034 C C . ALA A 1 136 ? 5.662 1.446 7.256 1.00 97.44 136 ALA A C 1
ATOM 1036 O O . ALA A 1 136 ? 5.462 0.577 6.410 1.00 97.44 136 ALA A O 1
ATOM 1037 N N . GLU A 1 137 ? 6.855 1.989 7.463 1.00 96.44 137 GLU A N 1
ATOM 1038 C CA . GLU A 1 137 ? 8.078 1.634 6.755 1.00 96.44 137 GLU A CA 1
ATOM 1039 C C . GLU A 1 137 ? 9.007 0.881 7.706 1.00 96.44 137 GLU A C 1
ATOM 1041 O O . GLU A 1 137 ? 9.701 1.521 8.500 1.00 96.44 137 GLU A O 1
ATOM 1046 N N . PRO A 1 138 ? 9.060 -0.458 7.651 1.00 96.12 138 PRO A N 1
ATOM 1047 C CA . PRO A 1 138 ? 9.911 -1.215 8.560 1.00 96.12 138 PRO A CA 1
ATOM 1048 C C . PRO A 1 138 ? 11.397 -0.896 8.385 1.00 96.12 138 PRO A C 1
ATOM 1050 O O . PRO A 1 138 ? 12.125 -0.831 9.366 1.00 96.12 138 PRO A O 1
ATOM 1053 N N . THR A 1 139 ? 11.853 -0.636 7.156 1.00 94.88 139 THR A N 1
ATOM 1054 C CA . THR A 1 139 ? 13.266 -0.333 6.874 1.00 94.88 139 THR A CA 1
ATOM 1055 C C . THR A 1 139 ? 13.728 0.996 7.470 1.00 94.88 139 THR A C 1
ATOM 1057 O O . THR A 1 139 ? 14.879 1.110 7.877 1.00 94.88 139 THR A O 1
ATOM 1060 N N . ASN A 1 140 ? 12.843 1.994 7.514 1.00 95.12 140 ASN A N 1
ATOM 1061 C CA . ASN A 1 140 ? 13.149 3.330 8.032 1.00 95.12 140 ASN A CA 1
ATOM 1062 C C . ASN A 1 140 ? 12.620 3.543 9.454 1.00 95.12 140 ASN A C 1
ATOM 1064 O O . ASN A 1 140 ? 12.743 4.645 9.979 1.00 95.12 140 ASN A O 1
ATOM 1068 N N . GLU A 1 141 ? 12.011 2.513 10.048 1.00 96.81 141 GLU A N 1
ATOM 1069 C CA . GLU A 1 141 ? 11.449 2.544 11.395 1.00 96.81 141 GLU A CA 1
ATOM 1070 C C . GLU A 1 141 ? 10.527 3.750 11.623 1.00 96.81 141 GLU A C 1
ATOM 1072 O O . GLU A 1 141 ? 10.673 4.509 12.579 1.00 96.81 141 GLU A O 1
ATOM 1077 N N . GLN A 1 142 ? 9.572 3.970 10.716 1.00 96.12 142 GLN A N 1
ATOM 1078 C CA . GLN A 1 142 ? 8.665 5.114 10.818 1.00 96.12 142 GLN A CA 1
ATOM 1079 C C . GLN A 1 142 ? 7.252 4.810 10.332 1.00 96.12 142 GLN A C 1
ATOM 1081 O O . GLN A 1 142 ? 7.025 3.984 9.447 1.00 96.12 142 GLN A O 1
ATOM 1086 N N . VAL A 1 143 ? 6.284 5.534 10.890 1.00 96.50 143 VAL A N 1
ATOM 1087 C CA . VAL A 1 143 ? 4.928 5.586 10.350 1.00 96.50 143 VAL A CA 1
ATOM 1088 C C . VAL A 1 143 ? 4.911 6.554 9.174 1.00 96.50 143 VAL A C 1
ATOM 1090 O O . VAL A 1 143 ? 5.257 7.724 9.313 1.00 96.50 143 VAL A O 1
ATOM 1093 N N . ARG A 1 144 ? 4.482 6.075 8.005 1.00 94.38 144 ARG A N 1
ATOM 1094 C CA . ARG A 1 144 ? 4.366 6.905 6.803 1.00 94.38 144 ARG A CA 1
ATOM 1095 C C . ARG A 1 144 ? 3.113 7.763 6.866 1.00 94.38 144 ARG A C 1
ATOM 1097 O O . ARG A 1 144 ? 3.160 8.970 6.626 1.00 94.38 144 ARG A O 1
ATOM 1104 N N . ARG A 1 145 ? 1.960 7.119 7.076 1.00 95.62 145 ARG A N 1
ATOM 1105 C CA . ARG A 1 145 ? 0.652 7.764 6.918 1.00 95.62 145 ARG A CA 1
ATOM 1106 C C . ARG A 1 145 ? -0.483 6.906 7.466 1.00 95.62 145 ARG A C 1
ATOM 1108 O O . ARG A 1 145 ? -0.463 5.691 7.322 1.00 95.62 145 ARG A O 1
ATOM 1115 N N . ALA A 1 146 ? -1.511 7.552 8.009 1.00 97.50 146 ALA A N 1
ATOM 1116 C CA . ALA A 1 146 ? -2.799 6.915 8.274 1.00 97.50 146 ALA A CA 1
ATOM 1117 C C . ALA A 1 146 ? -3.675 6.933 7.016 1.00 97.50 146 ALA A C 1
ATOM 1119 O O . ALA A 1 146 ? -3.737 7.947 6.315 1.00 97.50 146 ALA A O 1
ATOM 1120 N N . LEU A 1 147 ? -4.352 5.822 6.739 1.00 98.06 147 LEU A N 1
ATOM 1121 C CA . LEU A 1 147 ? -5.329 5.742 5.663 1.00 98.06 147 LEU A CA 1
ATOM 1122 C C . LEU A 1 147 ? -6.661 6.341 6.121 1.00 98.06 147 LEU A C 1
ATOM 1124 O O . LEU A 1 147 ? -6.999 6.330 7.303 1.00 98.06 147 LEU A O 1
ATOM 1128 N N . SER A 1 148 ? -7.415 6.869 5.163 1.00 98.06 148 SER A N 1
ATOM 1129 C CA . SER A 1 148 ? -8.768 7.382 5.370 1.00 98.06 148 SER A CA 1
ATOM 1130 C C . SER A 1 148 ? -9.778 6.301 5.006 1.00 98.06 148 SER A C 1
ATOM 1132 O O . SER A 1 148 ? -9.778 5.824 3.868 1.00 98.06 148 SER A O 1
ATOM 1134 N N . GLY A 1 149 ? -10.592 5.903 5.981 1.00 97.19 149 GLY A N 1
ATOM 1135 C CA . GLY A 1 149 ? -11.650 4.911 5.820 1.00 97.19 149 GLY A CA 1
ATOM 1136 C C . GLY A 1 149 ? -12.902 5.489 5.163 1.00 97.19 149 GLY A C 1
ATOM 1137 O O . GLY A 1 149 ? -13.174 6.688 5.250 1.00 97.19 149 GLY A O 1
ATOM 1138 N N . ASP A 1 150 ? -13.671 4.628 4.511 1.00 97.31 150 ASP A N 1
ATOM 1139 C CA . ASP A 1 150 ? -15.025 4.911 4.055 1.00 97.31 150 ASP A CA 1
ATOM 1140 C C . ASP A 1 150 ? -16.051 4.776 5.198 1.00 97.31 150 ASP A C 1
ATOM 1142 O O . ASP A 1 150 ? -15.719 4.418 6.326 1.00 97.31 150 ASP A O 1
ATOM 1146 N N . ALA A 1 151 ? -17.330 5.028 4.905 1.00 96.56 151 ALA A N 1
ATOM 1147 C CA . ALA A 1 151 ? -18.401 4.924 5.901 1.00 96.56 151 ALA A CA 1
ATOM 1148 C C . ALA A 1 151 ? -18.603 3.498 6.450 1.00 96.56 151 ALA A C 1
ATOM 1150 O O . ALA A 1 151 ? -19.180 3.337 7.521 1.00 96.56 151 ALA A O 1
ATOM 1151 N N . SER A 1 152 ? -18.164 2.470 5.714 1.00 95.31 152 SER A N 1
ATOM 1152 C CA . SER A 1 152 ? -18.233 1.078 6.165 1.00 95.31 152 SER A CA 1
ATOM 1153 C C . SER A 1 152 ? -17.013 0.637 6.979 1.00 95.31 152 SER A C 1
ATOM 1155 O O . SER A 1 152 ? -17.008 -0.486 7.486 1.00 95.31 152 SER A O 1
ATOM 1157 N N . GLU A 1 153 ? -15.993 1.498 7.095 1.00 96.88 153 GLU A N 1
ATOM 1158 C CA . GLU A 1 153 ? -14.699 1.218 7.727 1.00 96.88 153 GLU A CA 1
ATOM 1159 C C . GLU A 1 153 ? -13.993 -0.022 7.148 1.00 96.88 153 GLU A C 1
ATOM 1161 O O . GLU A 1 153 ? -13.158 -0.657 7.801 1.00 96.88 153 GLU A O 1
ATOM 1166 N N . ARG A 1 154 ? -14.314 -0.380 5.900 1.00 97.56 154 ARG A N 1
ATOM 1167 C CA . ARG A 1 154 ? -13.730 -1.530 5.196 1.00 97.56 154 ARG A CA 1
ATOM 1168 C C . ARG A 1 154 ? -12.836 -1.108 4.050 1.00 97.56 154 ARG A C 1
ATOM 1170 O O . ARG A 1 154 ? -11.894 -1.832 3.758 1.00 97.56 154 ARG A O 1
ATOM 1177 N N . ARG A 1 155 ? -13.079 0.046 3.433 1.00 98.31 155 ARG A N 1
ATOM 1178 C CA . ARG A 1 155 ? -12.228 0.576 2.368 1.00 98.31 155 ARG A CA 1
ATOM 1179 C C . ARG A 1 155 ? -11.398 1.727 2.897 1.00 98.31 155 ARG A C 1
ATOM 1181 O O . ARG A 1 155 ? -11.941 2.727 3.348 1.00 98.31 155 ARG A O 1
ATOM 1188 N N . TRP A 1 156 ? -10.085 1.602 2.788 1.00 98.44 156 TRP A N 1
ATOM 1189 C CA . TRP A 1 156 ? -9.120 2.555 3.322 1.00 98.44 156 TRP A CA 1
ATOM 1190 C C . TRP A 1 156 ? -8.218 3.050 2.204 1.00 98.44 156 TRP A C 1
ATOM 1192 O O . TRP A 1 156 ? -7.702 2.244 1.440 1.00 98.44 156 TRP A O 1
ATOM 1202 N N . THR A 1 157 ? -8.008 4.361 2.096 1.00 97.75 157 THR A N 1
ATOM 1203 C CA . THR A 1 157 ? -7.176 4.941 1.029 1.00 97.75 157 THR A CA 1
ATOM 1204 C C . THR A 1 157 ? -6.157 5.938 1.565 1.00 97.75 157 THR A C 1
ATOM 1206 O O . THR A 1 157 ? -6.409 6.654 2.535 1.00 97.75 157 THR A O 1
ATOM 1209 N N . ALA A 1 158 ? -4.984 5.998 0.941 1.00 95.88 158 ALA A N 1
ATOM 1210 C CA . ALA A 1 158 ? -4.010 7.060 1.172 1.00 95.88 158 ALA A CA 1
ATOM 1211 C C . ALA A 1 158 ? -3.113 7.267 -0.041 1.00 95.88 158 ALA A C 1
ATOM 1213 O O . ALA A 1 158 ? -2.769 6.326 -0.744 1.00 95.88 158 ALA A O 1
ATOM 1214 N N . ASN A 1 159 ? -2.620 8.490 -0.212 1.00 93.44 159 ASN A N 1
ATOM 1215 C CA . ASN A 1 159 ? -1.470 8.737 -1.077 1.00 93.44 159 ASN A CA 1
ATOM 1216 C C . ASN A 1 159 ? -0.189 8.402 -0.310 1.00 93.44 159 ASN A C 1
ATOM 1218 O O . ASN A 1 159 ? 0.075 9.030 0.716 1.00 93.44 159 ASN A O 1
ATOM 1222 N N . VAL A 1 160 ? 0.619 7.467 -0.809 1.00 89.56 160 VAL A N 1
ATOM 1223 C CA . VAL A 1 160 ? 1.916 7.075 -0.224 1.00 89.56 160 VAL A CA 1
ATOM 1224 C C . VAL A 1 160 ? 2.953 8.200 -0.383 1.00 89.56 160 VAL A C 1
ATOM 1226 O O . VAL A 1 160 ? 3.895 8.303 0.403 1.00 89.56 160 VAL A O 1
ATOM 1229 N N . GLY A 1 161 ? 2.735 9.114 -1.334 1.00 84.81 161 GLY A N 1
ATOM 1230 C CA . GLY A 1 161 ? 3.616 10.247 -1.630 1.00 84.81 161 GLY A CA 1
ATOM 1231 C C . GLY A 1 161 ? 4.721 9.889 -2.625 1.00 84.81 161 GLY A C 1
ATOM 1232 O O . GLY A 1 161 ? 4.846 8.743 -3.039 1.00 84.81 161 GLY A O 1
ATOM 1233 N N . SER A 1 162 ? 5.512 10.882 -3.033 1.00 71.81 162 SER A N 1
ATOM 1234 C CA . SER A 1 162 ? 6.630 10.689 -3.964 1.00 71.81 162 SER A CA 1
ATOM 1235 C C . SER A 1 162 ? 7.848 10.125 -3.234 1.00 71.81 162 SER A C 1
ATOM 1237 O O . SER A 1 162 ? 8.237 10.702 -2.217 1.00 71.81 162 SER A O 1
ATOM 1239 N N . ARG A 1 163 ? 8.482 9.082 -3.788 1.00 79.38 163 ARG A N 1
ATOM 1240 C CA . ARG A 1 163 ? 9.670 8.398 -3.240 1.00 79.38 163 ARG A CA 1
ATOM 1241 C C . ARG A 1 163 ? 9.413 7.743 -1.886 1.00 79.38 163 ARG A C 1
ATOM 1243 O O . ARG A 1 163 ? 9.282 8.403 -0.853 1.00 79.38 163 ARG A O 1
ATOM 1250 N N . GLY A 1 164 ? 9.367 6.423 -1.871 1.00 78.00 164 GLY A N 1
ATOM 1251 C CA . GLY A 1 164 ? 9.267 5.652 -0.640 1.00 78.00 164 GLY A CA 1
ATOM 1252 C C . GLY A 1 164 ? 10.056 4.354 -0.726 1.00 78.00 164 GLY A C 1
ATOM 1253 O O . GLY A 1 164 ? 10.604 4.048 -1.787 1.00 78.00 164 GLY A O 1
ATOM 1254 N N . PRO A 1 165 ? 10.176 3.625 0.392 1.00 88.00 165 PRO A N 1
ATOM 1255 C CA . PRO A 1 165 ? 10.799 2.315 0.387 1.00 88.00 165 PRO A CA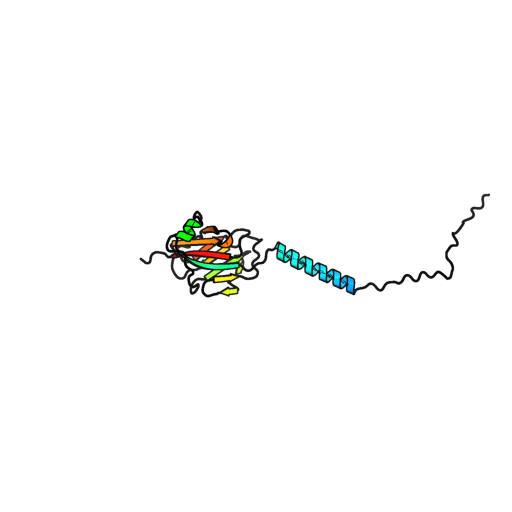 1
ATOM 1256 C C . PRO A 1 165 ? 10.001 1.334 -0.477 1.00 88.00 165 PRO A C 1
ATOM 1258 O O . PRO A 1 165 ? 8.872 1.587 -0.893 1.00 88.00 165 PRO A O 1
ATOM 1261 N N . VAL A 1 166 ? 10.616 0.185 -0.717 1.00 93.56 166 VAL A N 1
ATOM 1262 C CA . VAL A 1 166 ? 10.030 -0.948 -1.443 1.00 93.56 166 VAL A CA 1
ATOM 1263 C C . VAL A 1 166 ? 9.280 -1.916 -0.525 1.00 93.56 166 VAL A C 1
ATOM 1265 O O . VAL A 1 166 ? 8.677 -2.872 -0.987 1.00 93.56 166 VAL A O 1
ATOM 1268 N N . SER A 1 167 ? 9.310 -1.685 0.788 1.00 96.00 167 SER A N 1
ATOM 1269 C CA . SER A 1 167 ? 8.668 -2.538 1.784 1.00 96.00 167 SER A CA 1
ATOM 1270 C C . SER A 1 167 ? 7.827 -1.691 2.725 1.00 96.00 167 SER A C 1
ATOM 1272 O O . SER A 1 167 ? 8.320 -0.717 3.303 1.00 96.00 167 SER A O 1
ATOM 1274 N N . TYR A 1 168 ? 6.566 -2.082 2.879 1.00 97.31 168 TYR A N 1
ATOM 1275 C CA . TYR A 1 168 ? 5.616 -1.451 3.777 1.00 97.31 168 TYR A CA 1
ATOM 1276 C C . TYR A 1 168 ? 4.893 -2.479 4.635 1.00 97.31 168 TYR A C 1
ATOM 1278 O O . TYR A 1 168 ? 4.596 -3.592 4.203 1.00 97.31 168 TYR A O 1
ATOM 1286 N N . TRP A 1 169 ? 4.524 -2.056 5.838 1.00 98.25 169 TRP A N 1
ATOM 1287 C CA . TRP A 1 169 ? 3.546 -2.745 6.666 1.00 98.25 169 TRP A CA 1
ATOM 1288 C C . TRP A 1 169 ? 2.206 -2.018 6.606 1.00 98.25 169 TRP A C 1
ATOM 1290 O O . TRP A 1 169 ? 2.136 -0.809 6.837 1.00 98.25 169 TRP A O 1
ATOM 1300 N N . VAL A 1 170 ? 1.141 -2.767 6.330 1.00 98.19 170 VAL A N 1
ATOM 1301 C CA . VAL A 1 170 ? -0.249 -2.330 6.479 1.00 98.19 170 VAL A CA 1
ATOM 1302 C C . VAL A 1 170 ? -0.698 -2.742 7.876 1.00 98.19 170 VAL A C 1
ATOM 1304 O O . VAL A 1 170 ? -1.029 -3.901 8.120 1.00 98.19 170 VAL A O 1
ATOM 1307 N N . LEU A 1 171 ? -0.650 -1.794 8.809 1.00 98.56 171 LEU A N 1
ATOM 1308 C CA . LEU A 1 171 ? -0.976 -1.991 10.217 1.00 98.56 171 LEU A CA 1
ATOM 1309 C C . LEU A 1 171 ? -2.465 -1.733 10.438 1.00 98.56 171 LEU A C 1
ATOM 1311 O O . LEU A 1 171 ? -2.923 -0.593 10.351 1.00 98.56 171 LEU A O 1
ATOM 1315 N N . VAL A 1 172 ? -3.221 -2.788 10.721 1.00 98.44 172 VAL A N 1
ATOM 1316 C CA . VAL A 1 172 ? -4.674 -2.743 10.905 1.00 98.44 172 VAL A CA 1
ATOM 1317 C C . VAL A 1 172 ? -5.015 -2.934 12.374 1.00 98.44 172 VAL A C 1
ATOM 1319 O O . VAL A 1 172 ? -4.576 -3.892 13.002 1.00 98.44 172 VAL A O 1
ATOM 1322 N N . THR A 1 173 ? -5.851 -2.055 12.919 1.00 98.12 173 THR A N 1
ATOM 1323 C CA . THR A 1 173 ? -6.496 -2.271 14.220 1.00 98.12 173 THR A CA 1
ATOM 1324 C C . THR A 1 173 ? -7.967 -2.596 13.980 1.00 98.12 173 THR A C 1
ATOM 1326 O O . THR A 1 173 ? -8.691 -1.715 13.511 1.00 98.12 173 THR A O 1
ATOM 1329 N N . PRO A 1 174 ? -8.438 -3.824 14.261 1.00 96.81 174 PRO A N 1
ATOM 1330 C CA . PRO A 1 174 ? -9.826 -4.214 14.029 1.00 96.81 174 PRO A CA 1
ATOM 1331 C C . PRO A 1 174 ? -10.813 -3.330 14.799 1.00 96.81 174 PRO A C 1
ATOM 1333 O O . PRO A 1 174 ? -10.506 -2.837 15.889 1.00 96.81 174 PRO A O 1
ATOM 1336 N N . ALA A 1 175 ? -12.012 -3.128 14.250 1.00 94.25 175 ALA A N 1
ATOM 1337 C CA . ALA A 1 175 ? -13.109 -2.567 15.029 1.00 94.25 175 ALA A CA 1
ATOM 1338 C C . ALA A 1 175 ? -13.480 -3.561 16.141 1.00 94.25 175 ALA A C 1
ATOM 1340 O O . ALA A 1 175 ? -13.430 -4.776 15.935 1.00 94.25 175 ALA A O 1
ATOM 1341 N N . ALA A 1 176 ? -13.836 -3.060 17.327 1.00 84.06 176 ALA A N 1
ATOM 1342 C CA . ALA A 1 176 ? -14.312 -3.931 18.395 1.00 84.06 176 ALA A CA 1
ATOM 1343 C C . ALA A 1 176 ? -15.550 -4.685 17.890 1.00 84.06 176 ALA A C 1
ATOM 1345 O O . ALA A 1 176 ? -16.503 -4.063 17.421 1.00 84.06 176 ALA A O 1
ATOM 1346 N N . THR A 1 177 ? -15.531 -6.015 17.959 1.00 74.06 177 THR A N 1
ATOM 1347 C CA . THR A 1 177 ? -16.727 -6.827 17.723 1.00 74.06 177 THR A CA 1
ATOM 1348 C C . THR A 1 177 ? -17.694 -6.564 18.872 1.00 74.06 177 THR A C 1
ATOM 1350 O O . THR A 1 177 ? -17.516 -7.120 19.958 1.00 74.06 177 THR A O 1
ATOM 1353 N N . GLY A 1 178 ? -18.623 -5.633 18.656 1.00 52.97 178 GLY A N 1
ATOM 1354 C CA . GLY A 1 178 ? -19.769 -5.385 19.531 1.00 52.97 178 GLY A CA 1
ATOM 1355 C C . GLY A 1 178 ? -20.860 -6.428 19.363 1.00 52.97 178 GLY A C 1
ATOM 1356 O O . GLY A 1 178 ? -20.896 -7.081 18.293 1.00 52.97 178 GLY A O 1
#

Foldseek 3Di:
DDDPPPPDPPPDDPPPPPPPPPVPPPVVVVVVVVVVVVVVVVVVVCVQLVFFKAKEFEWEFQDDDFQPDALVVVVVRVTDQAFCPQKFKWKADPNDIDGAPDDDRGMGIRGRDRQQDFFIKMKMFHNAAFPWKWKADPVVSHTQHTWDADPRNGITMDGSGHHDDRYIYTYTYGDPPD

Radius of gyration: 32.12 Å; chains: 1; bounding box: 79×58×90 Å

Secondary structure (DSSP, 8-state):
-------------TT-----------HHHHHHHHHHHHHHHHHHHHHHHTEEEEEEEEEE-SS---TT--HHHHHHTT-EE---TT-EEEEEETTEEE--SEE-SSEEEEEEEETTSS-EEEEEE-SS-EEEEEEEETTTTEEEEEPEE-TTS-EEEEEEESS--SEEEEEEEEPP--

Organism: NCBI:txid2248773

pLDDT: mean 87.21, std 15.38, range [44.09, 98.56]

Sequence (178 aa):
MTSRHRMEAAWTHPESSVKGRVRRNRAWVLALMFALIVVVATLSWSRMMGVADVTYELRVCDRPLSAASTWTEVQAAGCQAAPAAGTAVTLWAGGDQQEPDTTDRTSWTFEDVPVNTSATGVQVDLRTPARSVVLAEPTNEQVRRALSGDASERRWTANVGSRGPVSYWVLVTPAATG